Protein AF-A0A967MJQ7-F1 (afdb_monomer_lite)

Structure (mmCIF, N/CA/C/O backbone):
data_AF-A0A967MJQ7-F1
#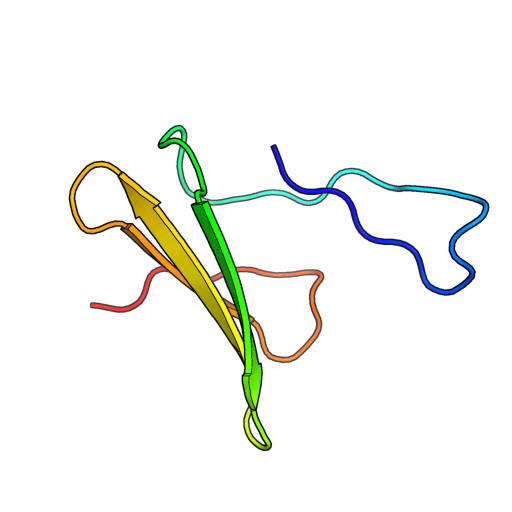
_entry.id   AF-A0A967MJQ7-F1
#
loop_
_atom_site.group_PDB
_atom_site.id
_atom_site.type_symbol
_atom_site.label_atom_id
_atom_site.label_alt_id
_atom_site.label_comp_id
_atom_site.label_asym_id
_atom_site.label_entity_id
_atom_site.label_seq_id
_atom_site.pdbx_PDB_ins_code
_atom_site.Cartn_x
_atom_site.Cartn_y
_atom_site.Cartn_z
_atom_site.occupancy
_atom_site.B_iso_or_equiv
_atom_site.auth_seq_id
_atom_site.auth_comp_id
_atom_site.auth_asym_id
_atom_site.auth_atom_id
_atom_site.pdbx_PDB_model_num
ATOM 1 N N . MET A 1 1 ? -1.727 -0.125 9.479 1.00 80.25 1 MET A N 1
ATOM 2 C CA . MET A 1 1 ? -0.518 0.698 9.225 1.00 80.25 1 MET A CA 1
ATOM 3 C C . MET A 1 1 ? 0.323 0.007 8.171 1.00 80.25 1 MET A C 1
ATOM 5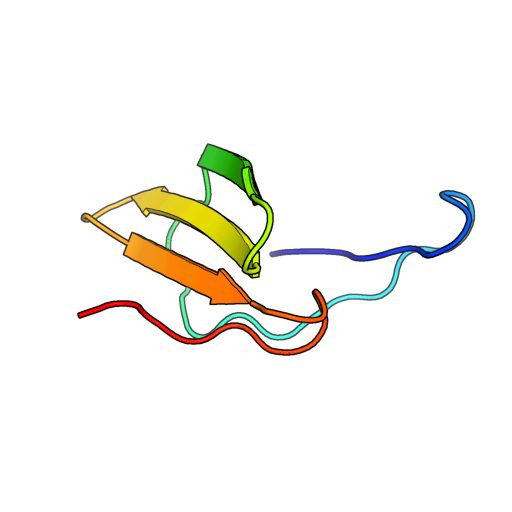 O O . MET A 1 1 ? 0.525 -1.196 8.288 1.00 80.25 1 MET A O 1
ATOM 9 N N . LEU A 1 2 ? 0.804 0.752 7.178 1.00 90.31 2 LEU A N 1
ATOM 10 C CA . LEU A 1 2 ? 1.700 0.247 6.142 1.00 90.31 2 LEU A CA 1
ATOM 11 C C . LEU A 1 2 ? 3.037 0.989 6.218 1.00 90.31 2 LEU A C 1
ATOM 13 O O . LEU A 1 2 ? 3.074 2.188 6.507 1.00 90.31 2 LEU A O 1
ATOM 17 N N . LEU A 1 3 ? 4.123 0.257 5.984 1.00 91.94 3 LEU A N 1
ATOM 18 C CA . LEU A 1 3 ? 5.477 0.791 5.932 1.00 91.94 3 LEU A CA 1
ATOM 19 C C . LEU A 1 3 ? 6.097 0.436 4.579 1.00 91.94 3 LEU A C 1
ATOM 21 O O . LEU A 1 3 ? 5.830 -0.643 4.052 1.00 91.94 3 LEU A O 1
ATOM 25 N N . THR A 1 4 ? 6.947 1.315 4.056 1.00 92.94 4 THR A N 1
ATOM 26 C CA . THR A 1 4 ? 7.711 1.071 2.828 1.00 92.94 4 THR A CA 1
ATOM 27 C C . THR A 1 4 ? 9.205 1.284 3.056 1.00 92.94 4 THR A C 1
ATOM 29 O O . THR A 1 4 ? 9.606 2.026 3.959 1.00 92.94 4 THR A O 1
ATOM 32 N N . SER A 1 5 ? 10.022 0.604 2.258 1.00 94.06 5 SER A N 1
ATOM 33 C CA . SER A 1 5 ? 11.478 0.673 2.296 1.00 94.06 5 SER A CA 1
ATOM 34 C C . SER A 1 5 ? 12.052 0.294 0.936 1.00 94.06 5 SER A C 1
ATOM 36 O O . SER A 1 5 ? 11.675 -0.738 0.380 1.00 94.06 5 SER A O 1
ATOM 38 N N . ASP A 1 6 ? 12.996 1.090 0.439 1.00 91.81 6 ASP A N 1
ATOM 39 C CA . ASP A 1 6 ? 13.709 0.785 -0.806 1.00 91.81 6 ASP A CA 1
ATOM 40 C C . ASP A 1 6 ? 14.825 -0.255 -0.594 1.00 91.81 6 ASP A C 1
ATOM 42 O O . ASP A 1 6 ? 15.193 -0.975 -1.521 1.00 91.81 6 ASP A O 1
ATOM 46 N N . ASP A 1 7 ? 15.376 -0.340 0.624 1.00 92.75 7 ASP A N 1
ATOM 47 C CA . ASP A 1 7 ? 16.552 -1.157 0.961 1.00 92.75 7 ASP A CA 1
ATOM 48 C C . ASP A 1 7 ? 16.291 -2.243 2.021 1.00 92.75 7 ASP A C 1
ATOM 50 O O . ASP A 1 7 ? 17.162 -3.066 2.312 1.00 92.75 7 ASP A O 1
ATOM 54 N N . GLY A 1 8 ? 15.098 -2.255 2.615 1.00 92.88 8 GLY A N 1
ATOM 55 C CA . GLY A 1 8 ? 14.706 -3.139 3.711 1.00 92.88 8 GLY A CA 1
ATOM 56 C C . GLY A 1 8 ? 15.359 -2.815 5.061 1.00 92.88 8 GLY A C 1
ATOM 57 O O . GLY A 1 8 ? 15.054 -3.486 6.048 1.00 92.88 8 GLY A O 1
ATOM 58 N N . GLN A 1 9 ? 16.230 -1.805 5.131 1.00 95.56 9 GLN A N 1
ATOM 59 C CA . GLN A 1 9 ? 16.948 -1.403 6.344 1.00 95.56 9 GLN A CA 1
ATOM 60 C C . GLN A 1 9 ? 16.215 -0.281 7.073 1.00 95.56 9 GLN A C 1
ATOM 62 O O . GLN A 1 9 ? 16.090 -0.317 8.298 1.00 95.56 9 GLN A O 1
ATOM 67 N N . THR A 1 10 ? 15.703 0.700 6.325 1.00 93.75 10 THR A N 1
ATOM 68 C CA . THR A 1 10 ? 14.957 1.831 6.891 1.00 93.75 10 THR A CA 1
ATOM 69 C C . THR A 1 10 ? 13.528 1.829 6.388 1.00 93.75 10 THR A 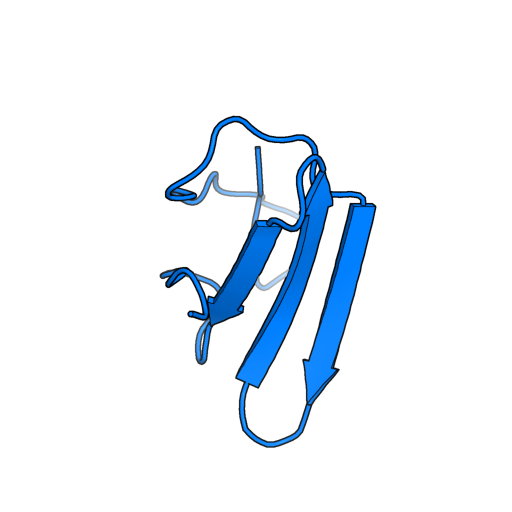C 1
ATOM 71 O O . THR A 1 10 ? 13.289 1.833 5.185 1.00 93.75 10 THR A O 1
ATOM 74 N N . TRP A 1 11 ? 12.577 1.861 7.317 1.00 94.38 11 TRP A N 1
ATOM 75 C CA . TRP A 1 11 ? 11.153 1.791 7.014 1.00 94.38 11 TRP A CA 1
ATOM 76 C C . TRP A 1 11 ? 10.474 3.120 7.335 1.00 94.38 11 TRP A C 1
ATOM 78 O O . TRP A 1 11 ? 10.601 3.634 8.447 1.00 94.38 11 TRP A O 1
ATOM 88 N N . GLY A 1 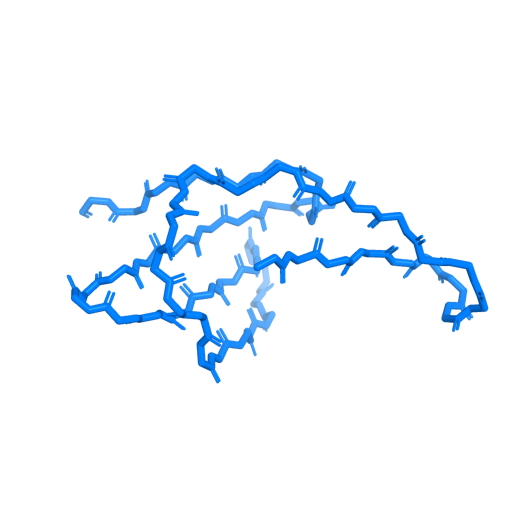12 ? 9.748 3.669 6.363 1.00 95.19 12 GLY A N 1
ATOM 89 C CA . GLY A 1 12 ? 8.922 4.865 6.520 1.00 95.19 12 GLY A CA 1
ATOM 90 C C . GLY A 1 12 ? 7.441 4.509 6.549 1.00 95.19 12 GLY A C 1
ATOM 91 O O . GLY A 1 12 ? 7.002 3.636 5.800 1.00 95.19 12 GLY A O 1
ATOM 92 N N . SER A 1 13 ? 6.659 5.172 7.402 1.00 94.06 13 SER A N 1
ATOM 93 C CA . SER A 1 13 ? 5.204 5.026 7.375 1.00 94.06 13 SER A CA 1
ATOM 94 C C . SER A 1 13 ? 4.610 5.712 6.152 1.00 94.06 13 SER A C 1
ATOM 96 O O . SER A 1 13 ? 4.998 6.824 5.798 1.00 94.06 13 SER A O 1
ATOM 98 N N . VAL A 1 14 ? 3.635 5.051 5.533 1.00 94.62 14 VAL A N 1
ATOM 99 C CA . VAL A 1 14 ? 2.843 5.621 4.441 1.00 94.62 14 VAL A CA 1
ATOM 100 C C . VAL A 1 14 ? 1.400 5.794 4.886 1.00 94.62 14 VAL A C 1
ATOM 102 O O . VAL A 1 14 ? 0.873 5.019 5.691 1.00 94.62 14 VAL A O 1
ATOM 105 N N . PHE A 1 15 ? 0.772 6.854 4.388 1.00 94.12 15 PHE A N 1
ATOM 106 C CA . PHE A 1 15 ? -0.636 7.105 4.646 1.00 94.12 15 PHE A CA 1
ATOM 107 C C . PHE A 1 15 ? -1.486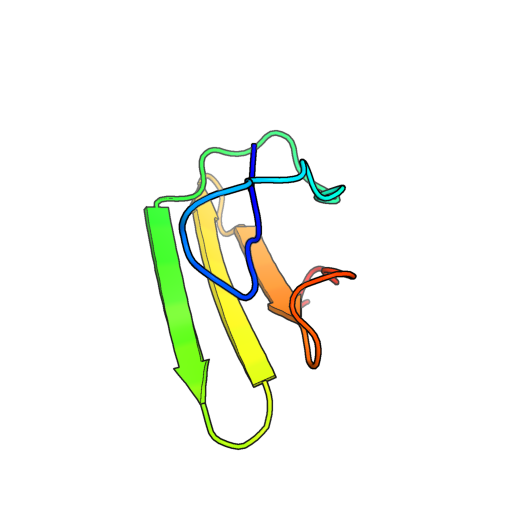 6.063 3.913 1.00 94.12 15 PHE A C 1
ATOM 109 O O . PHE A 1 15 ? -1.282 5.803 2.729 1.00 94.12 15 PHE A O 1
ATOM 116 N N . THR A 1 16 ? -2.458 5.489 4.618 1.00 93.19 16 THR A N 1
ATOM 117 C CA . THR A 1 16 ? -3.471 4.600 4.047 1.00 93.19 16 THR A CA 1
ATOM 118 C C . THR A 1 16 ? -4.849 5.196 4.318 1.00 93.19 16 THR A C 1
ATOM 120 O O . THR A 1 16 ? -5.126 5.530 5.472 1.00 93.19 16 THR A O 1
ATOM 123 N N . PRO A 1 17 ? -5.741 5.304 3.318 1.00 94.12 17 PRO A N 1
ATOM 124 C CA . PRO A 1 17 ? -7.067 5.909 3.477 1.00 94.12 17 PRO A CA 1
ATOM 125 C C . PRO A 1 17 ? -8.072 4.952 4.150 1.00 94.12 17 PRO A C 1
ATOM 127 O O . PRO A 1 17 ? -9.232 4.872 3.757 1.00 94.12 17 PRO A O 1
ATOM 130 N N . THR A 1 18 ? -7.621 4.171 5.130 1.00 94.56 18 THR A N 1
ATOM 131 C CA . THR A 1 18 ? -8.429 3.184 5.850 1.00 94.56 18 THR A CA 1
ATOM 132 C C . THR A 1 18 ? -7.827 2.901 7.222 1.00 94.56 18 THR A C 1
ATOM 134 O O . THR A 1 18 ? -6.606 2.942 7.401 1.00 94.56 18 THR A O 1
ATOM 137 N N . GLU A 1 19 ? -8.699 2.588 8.175 1.00 94.44 19 GLU A N 1
ATOM 138 C CA . GLU A 1 19 ? -8.340 2.046 9.489 1.00 94.44 19 GLU A CA 1
ATOM 139 C C . GLU A 1 19 ? -8.539 0.523 9.558 1.00 94.44 19 GLU A C 1
ATOM 141 O O . GLU A 1 19 ? -8.211 -0.089 10.571 1.00 94.44 19 GLU A O 1
ATOM 146 N N . ALA A 1 20 ? -9.060 -0.094 8.490 1.00 95.75 20 ALA A N 1
ATOM 147 C CA . ALA A 1 20 ? -9.282 -1.531 8.425 1.00 95.75 20 ALA A CA 1
ATOM 148 C C . ALA A 1 20 ? -7.962 -2.312 8.473 1.00 95.75 20 ALA A C 1
ATOM 150 O O . ALA A 1 20 ? -6.930 -1.881 7.943 1.00 95.75 20 ALA A O 1
ATOM 151 N N . ASP A 1 21 ? -8.017 -3.508 9.057 1.00 96.06 21 ASP A N 1
ATOM 152 C CA . ASP A 1 21 ? -6.895 -4.439 9.024 1.00 96.06 21 ASP A CA 1
ATOM 153 C C . ASP A 1 21 ? -6.579 -4.841 7.580 1.00 96.06 21 ASP A C 1
ATOM 155 O O . ASP A 1 21 ? -7.472 -5.160 6.796 1.00 96.06 21 ASP A O 1
ATOM 159 N N . LEU A 1 22 ? -5.294 -4.852 7.229 1.00 95.81 22 LEU A N 1
ATOM 160 C CA . LEU A 1 22 ? -4.802 -5.225 5.904 1.00 95.81 22 LEU A CA 1
ATOM 161 C C . LEU A 1 22 ? -4.191 -6.627 5.988 1.00 95.81 22 LEU A C 1
ATOM 163 O O . LEU A 1 22 ? -3.327 -6.876 6.828 1.00 95.81 22 LEU A O 1
ATOM 167 N N . TYR A 1 23 ? -4.635 -7.545 5.132 1.00 96.69 23 TYR A N 1
ATOM 168 C CA . TYR A 1 23 ? -4.319 -8.974 5.248 1.00 96.69 23 TYR A CA 1
ATOM 169 C C . TYR A 1 23 ? -3.403 -9.500 4.148 1.00 96.69 23 TYR A C 1
ATOM 171 O O . TYR A 1 23 ? -2.704 -10.491 4.354 1.00 96.69 23 TYR A O 1
ATOM 179 N N . ARG A 1 24 ? -3.408 -8.870 2.970 1.00 96.31 24 ARG A N 1
ATOM 180 C CA . ARG A 1 24 ? -2.612 -9.318 1.824 1.00 96.31 24 ARG A CA 1
ATOM 181 C C . ARG A 1 24 ? -2.126 -8.140 1.000 1.00 96.31 24 ARG A C 1
ATOM 183 O O . ARG A 1 24 ? -2.870 -7.183 0.824 1.00 96.31 24 ARG A O 1
ATOM 190 N N . ILE A 1 25 ? -0.923 -8.271 0.450 1.00 95.81 25 ILE A N 1
ATOM 191 C CA . ILE A 1 25 ? -0.350 -7.389 -0.567 1.00 95.81 25 ILE A CA 1
ATOM 192 C C . ILE A 1 25 ? 0.128 -8.231 -1.755 1.00 95.81 25 ILE A C 1
ATOM 194 O O . ILE A 1 25 ? 0.679 -9.311 -1.551 1.00 95.81 25 ILE A O 1
ATOM 198 N N . GLU A 1 26 ? -0.100 -7.760 -2.979 1.00 97.31 26 GLU A N 1
ATOM 199 C CA . GLU A 1 26 ? 0.298 -8.439 -4.218 1.00 97.31 26 GLU A CA 1
ATOM 200 C C . GLU A 1 26 ? 0.755 -7.413 -5.267 1.00 97.31 26 GLU A C 1
ATOM 202 O O . GLU A 1 26 ? 0.119 -6.370 -5.428 1.00 97.31 26 GLU A O 1
ATOM 207 N N . ARG A 1 27 ? 1.845 -7.701 -5.992 1.00 95.94 27 ARG A N 1
ATOM 208 C CA . ARG A 1 27 ? 2.355 -6.858 -7.087 1.00 95.94 27 ARG A CA 1
ATOM 209 C C . ARG A 1 27 ? 1.957 -7.449 -8.438 1.00 9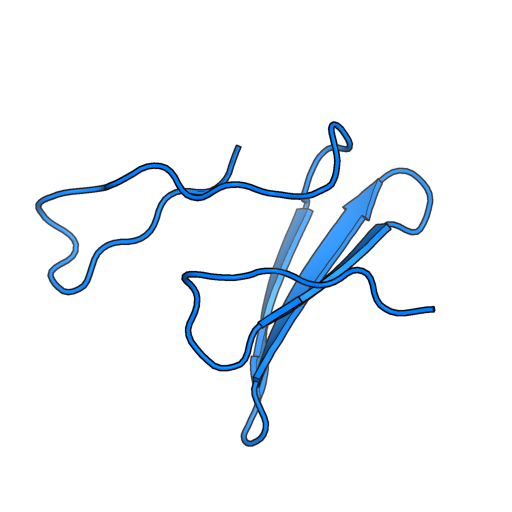5.94 27 ARG A C 1
ATOM 211 O O . ARG A 1 27 ? 2.209 -8.621 -8.695 1.00 95.94 27 ARG A O 1
ATOM 218 N N . PHE A 1 28 ? 1.418 -6.603 -9.303 1.00 95.31 28 PHE A N 1
ATOM 219 C CA . PHE A 1 28 ? 1.093 -6.878 -10.700 1.00 95.31 28 PHE A CA 1
ATOM 220 C C . PHE A 1 28 ? 1.862 -5.919 -11.619 1.00 95.31 28 PHE A C 1
ATOM 222 O O . PHE A 1 28 ? 2.549 -5.008 -11.142 1.00 95.31 28 PHE A O 1
ATOM 229 N N . ASP A 1 29 ? 1.732 -6.110 -12.932 1.00 95.88 29 ASP A N 1
ATOM 230 C CA . ASP A 1 29 ? 2.401 -5.285 -13.947 1.00 95.88 29 ASP A CA 1
ATOM 231 C C . ASP A 1 29 ? 1.953 -3.812 -13.904 1.00 95.88 29 ASP A C 1
ATOM 233 O O . ASP A 1 29 ? 2.748 -2.911 -14.166 1.00 95.88 29 ASP A O 1
ATOM 237 N N . ASP A 1 30 ? 0.696 -3.554 -13.541 1.00 94.31 30 ASP A N 1
ATOM 238 C CA . ASP A 1 30 ? 0.073 -2.225 -13.535 1.00 94.31 30 ASP A CA 1
ATOM 239 C C . ASP A 1 30 ? 0.098 -1.527 -12.166 1.00 94.31 30 ASP A C 1
ATOM 241 O O . ASP A 1 30 ? -0.123 -0.320 -12.078 1.00 94.31 30 ASP A O 1
ATOM 245 N N . GLY A 1 31 ? 0.404 -2.251 -11.090 1.00 96.31 31 GLY A N 1
ATOM 246 C CA . GLY A 1 31 ? 0.368 -1.693 -9.744 1.00 96.31 31 GLY A CA 1
ATOM 247 C C . GLY A 1 31 ? 0.503 -2.737 -8.648 1.00 96.31 31 GLY A C 1
ATOM 248 O O . GLY A 1 31 ? 0.737 -3.920 -8.887 1.00 96.31 31 GLY A O 1
ATOM 249 N N . THR A 1 32 ? 0.370 -2.278 -7.416 1.00 97.56 32 THR A N 1
ATOM 250 C CA . THR A 1 32 ? 0.323 -3.106 -6.214 1.00 97.56 32 THR A CA 1
ATOM 251 C C . THR A 1 32 ? -1.055 -2.996 -5.608 1.00 97.56 32 THR A C 1
ATOM 253 O O . THR A 1 32 ? -1.630 -1.912 -5.575 1.00 97.56 32 THR A O 1
ATOM 256 N N . TRP A 1 33 ? -1.571 -4.110 -5.116 1.00 97.88 33 TRP A N 1
ATOM 257 C CA . TRP A 1 33 ? -2.900 -4.189 -4.541 1.00 97.88 33 TRP A CA 1
ATOM 258 C C . TRP A 1 33 ? -2.833 -4.736 -3.127 1.00 97.88 33 TRP A C 1
ATOM 260 O O . TRP A 1 33 ? -2.046 -5.639 -2.837 1.00 97.88 33 TRP A O 1
ATOM 270 N N . ILE A 1 34 ? -3.679 -4.196 -2.256 1.00 97.62 34 ILE A N 1
ATOM 271 C CA . ILE A 1 34 ? -3.851 -4.649 -0.881 1.00 97.62 34 ILE A CA 1
ATOM 272 C C . ILE A 1 34 ? -5.309 -5.014 -0.648 1.00 97.62 34 ILE A C 1
ATOM 274 O O . ILE A 1 34 ? -6.211 -4.284 -1.053 1.00 97.62 34 ILE A O 1
ATOM 278 N N . LEU A 1 35 ? -5.523 -6.128 0.050 1.00 97.12 35 LEU A N 1
ATOM 279 C CA . LEU A 1 35 ? -6.836 -6.585 0.501 1.00 97.12 35 LEU A CA 1
ATOM 280 C C . LEU A 1 35 ? -6.891 -6.554 2.029 1.00 97.12 35 LEU A C 1
ATOM 282 O O . LEU A 1 35 ? -5.948 -7.000 2.692 1.00 97.12 35 LEU A O 1
ATOM 286 N N . GLY A 1 36 ? -7.998 -6.064 2.579 1.00 96.75 36 GLY A N 1
ATOM 287 C CA . GLY A 1 36 ? -8.221 -5.929 4.015 1.00 96.75 36 GLY A CA 1
ATOM 288 C C . GLY A 1 36 ? -9.628 -6.316 4.467 1.00 96.75 36 GLY A C 1
ATOM 289 O O . GLY A 1 36 ? -10.421 -6.875 3.706 1.00 96.75 36 GLY A O 1
ATOM 290 N N . ALA A 1 37 ? -9.922 -6.031 5.733 1.00 97.50 37 ALA A N 1
ATOM 291 C CA . ALA A 1 37 ? -11.227 -6.252 6.347 1.00 97.50 37 ALA A CA 1
ATOM 292 C C . ALA A 1 37 ? -12.332 -5.424 5.674 1.00 97.50 37 ALA A C 1
ATOM 294 O O . ALA A 1 37 ? -12.063 -4.447 4.971 1.00 97.50 37 ALA A O 1
ATOM 295 N N . ASP A 1 38 ? -13.584 -5.838 5.882 1.00 95.50 38 ASP A N 1
ATOM 296 C CA . ASP A 1 38 ? -14.790 -5.140 5.411 1.00 95.50 38 ASP A CA 1
ATOM 297 C C . ASP A 1 38 ? -14.831 -4.868 3.898 1.00 95.50 38 ASP A C 1
ATOM 299 O O . ASP A 1 38 ? -15.465 -3.926 3.431 1.00 95.50 38 ASP A O 1
ATOM 303 N N . GLY A 1 39 ? -14.154 -5.711 3.112 1.00 94.56 39 GLY A N 1
ATOM 304 C CA . GLY A 1 39 ? -14.063 -5.546 1.661 1.00 94.56 39 GLY A CA 1
ATOM 305 C C . GLY A 1 39 ? -13.101 -4.441 1.221 1.00 94.56 39 GLY A C 1
ATOM 306 O O . GLY A 1 39 ? -13.159 -4.023 0.069 1.00 94.56 39 GLY A O 1
ATOM 307 N N . THR A 1 40 ? -12.214 -3.972 2.105 1.00 96.75 40 THR A N 1
ATOM 308 C CA . THR A 1 40 ? -11.200 -2.967 1.773 1.00 96.75 40 THR A CA 1
ATOM 309 C C . THR A 1 40 ? -10.285 -3.479 0.664 1.00 96.75 40 THR A C 1
ATOM 311 O O . THR A 1 40 ? -9.599 -4.491 0.831 1.00 96.75 40 THR A O 1
ATOM 314 N N . VAL A 1 41 ? -10.226 -2.738 -0.441 1.00 97.31 41 VAL A N 1
ATOM 315 C CA . VAL A 1 41 ? -9.266 -2.947 -1.526 1.00 97.31 41 VAL A CA 1
ATOM 316 C C . VAL A 1 41 ? -8.560 -1.629 -1.796 1.00 97.31 41 VAL A C 1
ATOM 318 O O . VAL A 1 41 ? -9.213 -0.615 -2.033 1.00 97.31 41 VAL A O 1
ATOM 321 N N . LEU A 1 42 ? -7.230 -1.637 -1.748 1.00 97.56 42 LEU A N 1
ATOM 322 C CA . LEU A 1 42 ? -6.399 -0.483 -2.087 1.00 97.56 42 LEU A CA 1
ATOM 323 C C . LEU A 1 42 ? -5.505 -0.823 -3.277 1.00 97.56 42 LEU A C 1
ATOM 325 O O . LEU A 1 42 ? -5.030 -1.954 -3.382 1.00 97.56 42 LEU A O 1
ATOM 329 N N . SER A 1 43 ? -5.223 0.164 -4.122 1.00 97.75 43 SER A N 1
ATOM 330 C CA . SER A 1 43 ? -4.254 0.052 -5.213 1.00 97.75 43 SER A CA 1
ATOM 331 C C . SER A 1 43 ? -3.225 1.177 -5.155 1.00 97.75 43 SER A C 1
ATOM 333 O O . SER A 1 43 ? -3.510 2.266 -4.659 1.00 97.75 43 SER A O 1
ATOM 335 N N . SER A 1 44 ? -2.012 0.897 -5.625 1.00 97.12 44 SER A N 1
ATOM 336 C CA . SER A 1 44 ? -0.924 1.868 -5.675 1.00 97.12 44 SER A CA 1
ATOM 337 C C . SER A 1 44 ? 0.031 1.576 -6.834 1.00 97.12 44 SER A C 1
ATOM 339 O O . SER A 1 44 ? 0.524 0.448 -6.944 1.00 97.12 44 SER A O 1
ATOM 341 N N . PRO A 1 45 ? 0.358 2.567 -7.679 1.00 96.19 45 PRO A N 1
ATOM 342 C CA . PRO A 1 45 ? 1.374 2.403 -8.713 1.00 96.19 45 PRO A CA 1
ATOM 343 C C . PRO A 1 45 ? 2.810 2.488 -8.162 1.00 96.19 45 PRO A C 1
ATOM 345 O O . PRO A 1 45 ? 3.725 1.933 -8.775 1.00 96.19 45 PRO A O 1
ATOM 348 N N . ASP A 1 46 ? 3.014 3.160 -7.022 1.00 93.75 46 ASP A N 1
ATOM 349 C CA . ASP A 1 46 ? 4.329 3.611 -6.537 1.00 93.75 46 ASP A CA 1
ATOM 350 C C . ASP A 1 46 ? 4.643 3.267 -5.068 1.00 93.75 46 ASP A C 1
ATOM 352 O O . ASP A 1 46 ? 5.729 3.581 -4.591 1.00 93.75 46 ASP A O 1
ATOM 356 N N . LEU A 1 47 ? 3.724 2.600 -4.361 1.00 94.12 47 LEU A N 1
ATOM 357 C CA . LEU A 1 47 ? 3.788 2.236 -2.936 1.00 94.12 47 LEU A CA 1
ATOM 358 C C . LEU A 1 47 ? 3.754 3.413 -1.947 1.00 94.12 47 LEU A C 1
ATOM 360 O O . LEU A 1 47 ? 3.736 3.176 -0.735 1.00 94.12 47 LEU A O 1
ATOM 364 N N . LEU A 1 48 ? 3.705 4.656 -2.429 1.00 92.12 48 LEU A N 1
ATOM 365 C CA . LEU A 1 48 ? 3.673 5.863 -1.603 1.00 92.12 48 LEU A CA 1
ATOM 366 C C . LEU A 1 48 ? 2.249 6.382 -1.419 1.00 92.12 48 LEU A C 1
ATOM 368 O O . LEU A 1 48 ? 1.899 6.833 -0.326 1.00 92.12 48 LEU A O 1
ATOM 372 N N . PHE A 1 49 ? 1.426 6.276 -2.464 1.00 93.88 49 PHE A N 1
ATOM 373 C CA . PHE A 1 49 ? 0.028 6.695 -2.444 1.00 93.88 49 PHE A CA 1
ATOM 374 C C . PHE A 1 49 ? -0.892 5.510 -2.702 1.00 93.88 49 PHE A C 1
ATOM 376 O O . PHE A 1 49 ? -0.682 4.746 -3.641 1.00 93.88 49 PHE A O 1
ATOM 383 N N . TRP A 1 50 ? -1.903 5.359 -1.849 1.00 96.31 50 TRP A N 1
ATOM 384 C CA . TRP A 1 50 ? -2.864 4.263 -1.905 1.00 96.31 50 TRP A CA 1
ATOM 385 C C . TRP A 1 50 ? -4.264 4.813 -2.117 1.00 96.31 50 TRP A C 1
ATOM 387 O O . TRP A 1 50 ? -4.747 5.586 -1.291 1.00 96.31 50 TRP A O 1
ATOM 397 N N . ASP A 1 51 ? -4.915 4.360 -3.184 1.00 97.25 51 ASP A N 1
ATOM 398 C CA . ASP A 1 51 ? -6.278 4.740 -3.534 1.00 97.25 51 ASP A CA 1
ATOM 399 C C . ASP A 1 51 ? -7.242 3.575 -3.270 1.00 97.25 51 ASP A C 1
ATOM 401 O O . ASP A 1 51 ? -6.934 2.434 -3.645 1.00 97.25 51 ASP A O 1
ATOM 405 N N . PRO A 1 52 ? -8.409 3.819 -2.643 1.00 96.69 52 PRO A N 1
ATOM 406 C CA . PRO A 1 52 ? -9.459 2.816 -2.546 1.00 96.69 52 PRO A CA 1
ATOM 407 C C . PRO A 1 52 ? -9.957 2.433 -3.935 1.00 96.69 52 PRO A C 1
ATOM 409 O O . PRO A 1 52 ? -10.214 3.295 -4.776 1.00 96.69 52 PRO A O 1
ATOM 412 N N . VAL A 1 53 ? -10.134 1.138 -4.156 1.00 95.06 53 VAL A N 1
ATOM 413 C CA . VAL A 1 53 ? -10.739 0.622 -5.383 1.00 95.06 53 VAL A CA 1
ATOM 414 C C . VAL A 1 53 ? -12.232 0.436 -5.135 1.00 95.06 53 VAL A C 1
ATOM 416 O O . VAL A 1 53 ? -12.616 -0.215 -4.163 1.00 95.06 53 VAL A O 1
ATOM 419 N N . ALA A 1 54 ? -13.055 1.055 -5.983 1.00 80.00 54 ALA A N 1
ATOM 420 C CA . ALA A 1 54 ? -14.516 0.976 -5.937 1.00 80.00 54 ALA A CA 1
ATOM 421 C C . ALA A 1 54 ? -15.065 -0.213 -6.737 1.00 80.00 54 ALA A C 1
ATOM 423 O O . ALA A 1 54 ? -14.432 -0.586 -7.752 1.00 80.00 54 ALA A O 1
#

Radius of gyration: 10.94 Å; chains: 1; bounding box: 32×16×23 Å

Secondary structure (DSSP, 8-state):
-EEE-SSSSS-EEE--S--S-EEEEEE-SS-EEEEEGGG-EEEESSSS--EE--

pLDDT: mean 94.68, std 3.35, range [80.0, 97.88]

Sequence (54 aa):
MLLTSDDGQTWGSVFTPTEADLYRIERFDDGTWILGADGTVLSSPDLLFWDPVA

Foldseek 3Di:
DDWDDPVVPDTDDADDPDPFAWDDWDDDPQFIWIATPPRWIWTGRPSRDIDTDD